Protein AF-A0A9X2YE47-F1 (afdb_monomer)

Solvent-accessible surface area (backbone atoms only — not comparable to full-atom values): 6581 Å² total; per-residue (Å²): 106,75,76,82,52,47,51,74,49,75,48,78,78,51,83,7,26,20,39,35,38,37,34,60,92,68,66,92,48,90,96,52,90,71,52,33,51,58,57,52,59,74,52,57,79,54,55,68,70,66,20,59,66,67,62,70,93,81,49,87,82,76,83,88,74,87,86,86,81,67,88,46,85,55,84,47,75,52,40,32,37,50,30,42,42,49,73,49,96,85,72,53,68,47,72,48,60,54,43,24,42,95,90,40,79,53

Secondary structure (DSSP, 8-state):
-GGGGEEEEEEEEETTEEEEEEEE-S-SSTTS---HHHHHHTTGGGHHHHT--S-TTT-----S------SS---SS-EEEEEEEEE-TTS-EEEEEEEEETTEE-

InterPro domains:
  IPR029069 HotDog domain superfamily [SSF54637] (16-104)
  IPR042171 Acyl-CoA thioesterase, double hotdog domain [G3DSA:2.40.160.210] (3-106)
  IPR049450 Acyl-CoA thioesterase-like, C-terminal domain [PF20789] (13-104)

Radius of gyration: 14.16 Å; Cα contacts (8 Å, |Δi|>4): 171; chains: 1; bounding box: 42×27×36 Å

Mean predicted aligned error: 3.02 Å

Foldseek 3Di:
DVVVQKDKDKDAPDQQWIKIKIAGPDDPDPPDDDDQQRRQVVCPLCQCVRRHNDDCVVDDDHDPDDDDDAPDRGPHDIKMWGWGKDADPVRDIDIDTFIDDPVGGD

Organism: NCBI:txid190147

Sequence (106 aa):
GFIASAEVRRVEHGLGRATAWVRTDIGLVAGEAVSPAAATIGLLDIANGLAVRADPAKVVFPNIDLTAHLFAEPRGGWVGFDTTVSFGPGGLGLTESVIHDETGPI

Nearest PDB structures (foldseek):
  4da5-assembly1_A  TM=5.302E-01  e=2.874E+00  Homo sapiens
  1sh8-assembly1_B  TM=5.552E-01  e=9.350E+00  Pseudomonas aeruginosa

Structure (mmCIF, N/CA/C/O backbone):
data_AF-A0A9X2YE47-F1
#
_entry.id   AF-A0A9X2YE47-F1
#
loop_
_atom_site.group_PDB
_atom_site.id
_atom_site.type_symbol
_atom_site.label_atom_id
_atom_site.label_alt_id
_atom_site.label_comp_id
_atom_site.label_asym_id
_atom_site.label_entity_id
_atom_site.label_seq_id
_atom_site.pdbx_PDB_ins_code
_atom_site.Cartn_x
_atom_site.Cartn_y
_atom_site.Cartn_z
_atom_site.occupancy
_atom_site.B_iso_or_equiv
_atom_site.auth_seq_id
_atom_site.auth_comp_id
_atom_site.auth_asym_id
_atom_site.auth_atom_id
_atom_site.pdbx_PDB_model_num
ATOM 1 N N . GLY A 1 1 ? -15.569 -5.360 -8.004 1.00 79.06 1 GLY A N 1
ATOM 2 C CA . GLY A 1 1 ? -14.315 -5.996 -7.547 1.00 79.06 1 GLY A CA 1
ATOM 3 C C . GLY A 1 1 ? -13.502 -4.982 -6.770 1.00 79.06 1 GLY A C 1
ATOM 4 O O . GLY A 1 1 ? -13.766 -3.801 -6.941 1.00 79.06 1 GLY A O 1
ATOM 5 N N . PHE A 1 2 ? -12.547 -5.423 -5.950 1.00 83.81 2 PHE A N 1
ATOM 6 C CA . PHE A 1 2 ? -11.840 -4.587 -4.963 1.00 83.81 2 PHE A CA 1
ATOM 7 C C . PHE A 1 2 ? -11.316 -3.239 -5.502 1.00 83.81 2 PHE A C 1
ATOM 9 O O . PHE A 1 2 ? -11.648 -2.188 -4.961 1.00 83.81 2 PHE A O 1
ATOM 16 N N . ILE A 1 3 ? -10.592 -3.235 -6.626 1.00 84.94 3 ILE A N 1
ATOM 17 C CA . ILE A 1 3 ? -10.050 -1.992 -7.211 1.00 84.94 3 ILE A CA 1
ATOM 18 C C . ILE A 1 3 ? -11.155 -1.017 -7.638 1.00 84.94 3 ILE A C 1
ATOM 20 O O . ILE A 1 3 ? -11.030 0.185 -7.447 1.00 84.94 3 ILE A O 1
ATOM 24 N N . ALA A 1 4 ? -12.270 -1.527 -8.167 1.00 88.19 4 ALA A N 1
ATOM 25 C CA . ALA A 1 4 ? -13.392 -0.692 -8.595 1.00 88.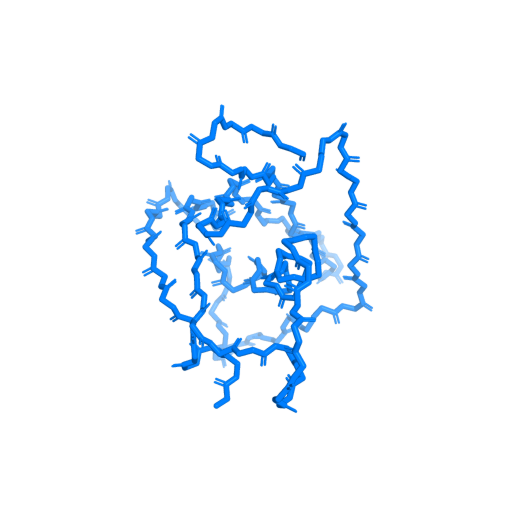19 4 ALA A CA 1
ATOM 26 C C . ALA A 1 4 ? -14.175 -0.078 -7.418 1.00 88.19 4 ALA A C 1
ATOM 28 O O . ALA A 1 4 ? -14.954 0.844 -7.634 1.00 88.19 4 ALA A O 1
ATOM 29 N N . SER A 1 5 ? -14.001 -0.597 -6.197 1.00 89.50 5 SER A N 1
ATOM 30 C CA . SER A 1 5 ? -14.609 -0.042 -4.979 1.00 89.50 5 SER A CA 1
ATOM 31 C C . SER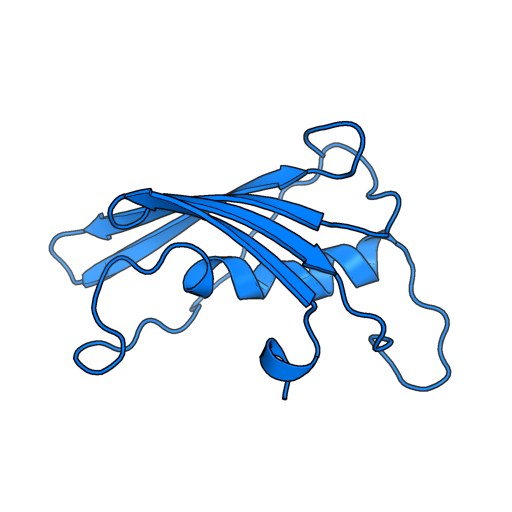 A 1 5 ? -13.729 0.980 -4.256 1.00 89.50 5 SER A C 1
ATOM 33 O O . SER A 1 5 ? -14.185 1.563 -3.273 1.00 89.50 5 SER A O 1
ATOM 35 N N . ALA A 1 6 ? -12.487 1.189 -4.698 1.00 94.56 6 ALA A N 1
ATOM 36 C CA . ALA A 1 6 ? -11.561 2.126 -4.075 1.00 94.56 6 ALA A CA 1
ATOM 37 C C . ALA A 1 6 ? -11.568 3.483 -4.800 1.00 94.56 6 ALA A C 1
ATOM 39 O O . ALA A 1 6 ? -11.399 3.553 -6.017 1.00 94.56 6 ALA A O 1
ATOM 40 N N . GLU A 1 7 ? -11.711 4.573 -4.047 1.00 96.88 7 GLU A N 1
ATOM 41 C CA . GLU A 1 7 ? -11.343 5.915 -4.496 1.00 96.88 7 GLU A CA 1
ATOM 42 C C . GLU A 1 7 ? -9.830 6.071 -4.300 1.00 96.88 7 GLU A C 1
ATOM 44 O O . GLU A 1 7 ? -9.325 5.889 -3.192 1.00 96.88 7 GLU A O 1
ATOM 49 N N . VAL A 1 8 ? -9.101 6.395 -5.372 1.00 97.25 8 VAL A N 1
ATOM 50 C CA . VAL A 1 8 ? -7.636 6.521 -5.348 1.00 97.25 8 VAL A CA 1
ATOM 51 C C . VAL A 1 8 ? -7.223 7.891 -5.866 1.00 97.25 8 VAL A C 1
ATOM 53 O O . VAL A 1 8 ? -7.566 8.279 -6.983 1.00 97.25 8 VAL A O 1
ATOM 56 N N . ARG A 1 9 ? -6.428 8.611 -5.074 1.00 97.38 9 ARG A N 1
ATOM 57 C CA . ARG A 1 9 ? -5.756 9.855 -5.470 1.00 97.38 9 ARG A CA 1
ATOM 58 C C . ARG A 1 9 ? -4.260 9.611 -5.466 1.00 97.38 9 ARG A C 1
ATOM 60 O O . ARG A 1 9 ? -3.689 9.401 -4.403 1.00 97.38 9 ARG A O 1
ATOM 67 N N . ARG A 1 10 ? -3.629 9.614 -6.638 1.00 97.31 10 ARG A N 1
ATOM 68 C CA . ARG A 1 10 ? -2.243 9.160 -6.808 1.00 97.31 10 ARG A CA 1
ATOM 69 C C . ARG A 1 10 ? -1.370 10.209 -7.483 1.00 97.31 10 ARG A C 1
ATOM 71 O O . ARG A 1 10 ? -1.787 10.822 -8.461 1.00 97.31 10 ARG A O 1
ATOM 78 N N . VAL A 1 11 ? -0.138 10.329 -6.999 1.00 98.12 11 VAL A N 1
ATOM 79 C CA . VAL A 1 11 ? 0.964 11.048 -7.644 1.00 98.12 11 VAL A CA 1
ATOM 80 C C . VAL A 1 11 ? 2.077 10.047 -7.937 1.00 98.12 11 VAL A C 1
ATOM 82 O O . VAL A 1 11 ? 2.544 9.349 -7.039 1.00 98.12 11 VAL A O 1
ATOM 85 N N . GLU A 1 12 ? 2.484 9.961 -9.200 1.00 96.38 12 GLU A N 1
ATOM 86 C CA . GLU A 1 12 ? 3.608 9.129 -9.631 1.00 96.38 12 GLU A CA 1
ATOM 87 C C . GLU A 1 12 ? 4.897 9.955 -9.600 1.00 96.38 12 GLU A C 1
ATOM 89 O O . GLU A 1 12 ? 4.942 11.057 -10.145 1.00 96.38 12 GLU A O 1
ATOM 94 N N . HIS A 1 13 ? 5.939 9.420 -8.963 1.00 96.69 13 HIS A N 1
ATOM 95 C CA . HIS A 1 13 ? 7.248 10.078 -8.846 1.00 96.69 13 HIS A CA 1
ATOM 96 C C . HIS A 1 13 ? 8.303 9.447 -9.763 1.00 96.69 13 HIS A C 1
ATOM 98 O O . HIS A 1 13 ? 9.396 9.985 -9.922 1.00 96.69 13 HIS A O 1
ATOM 104 N N . GLY A 1 14 ? 7.987 8.295 -10.358 1.00 93.38 14 GLY A N 1
ATOM 105 C CA . GLY A 1 14 ? 8.839 7.558 -11.282 1.00 93.38 14 GLY A CA 1
ATOM 106 C C . GLY A 1 14 ? 8.537 6.060 -11.265 1.00 93.38 14 GLY A C 1
ATOM 107 O O . GLY A 1 14 ? 7.653 5.589 -10.549 1.00 93.38 14 GLY A O 1
ATOM 108 N N . LEU A 1 15 ? 9.309 5.292 -12.037 1.00 92.50 15 LEU A N 1
ATOM 109 C CA . LEU A 1 15 ? 9.154 3.838 -12.120 1.00 92.50 15 LEU A CA 1
ATOM 110 C C . LEU A 1 15 ? 9.314 3.183 -10.744 1.00 92.50 15 LEU A C 1
ATOM 112 O O . LEU A 1 15 ? 10.398 3.197 -10.159 1.00 92.50 15 LEU A O 1
ATOM 116 N N . GLY A 1 16 ? 8.238 2.568 -10.254 1.00 95.25 16 GLY A N 1
ATOM 117 C CA . GLY A 1 16 ? 8.231 1.941 -8.938 1.00 95.25 16 GLY A CA 1
ATOM 118 C C . GLY A 1 16 ? 8.216 2.924 -7.764 1.00 95.25 16 GLY A C 1
ATOM 119 O O . GLY A 1 16 ? 8.586 2.515 -6.672 1.00 95.25 16 GLY A O 1
ATOM 120 N N . ARG A 1 17 ? 7.823 4.194 -7.947 1.00 97.62 17 ARG A N 1
ATOM 121 C CA . ARG A 1 17 ? 7.651 5.153 -6.843 1.00 97.62 17 ARG A CA 1
ATOM 122 C C . ARG A 1 17 ? 6.375 5.972 -7.014 1.00 97.62 17 ARG A C 1
ATOM 124 O O . ARG A 1 17 ? 6.210 6.680 -8.008 1.00 97.62 17 ARG A O 1
ATOM 131 N N . ALA A 1 18 ? 5.501 5.937 -6.015 1.00 98.25 18 ALA A N 1
ATOM 132 C CA . ALA A 1 18 ? 4.282 6.738 -6.001 1.00 98.25 18 ALA A CA 1
ATOM 133 C C . ALA A 1 18 ? 3.857 7.079 -4.571 1.00 98.25 18 ALA A C 1
ATOM 135 O O . ALA A 1 18 ? 4.171 6.353 -3.632 1.00 98.25 18 ALA A O 1
ATOM 136 N N . THR A 1 19 ? 3.094 8.159 -4.434 1.00 98.50 19 THR A N 1
ATOM 137 C CA . THR A 1 19 ? 2.307 8.430 -3.229 1.00 98.50 19 THR A CA 1
ATOM 138 C C . THR A 1 19 ? 0.832 8.343 -3.591 1.00 98.50 19 THR A C 1
ATOM 140 O O . THR A 1 19 ? 0.425 8.854 -4.639 1.00 98.50 19 THR A O 1
ATOM 143 N N . ALA A 1 20 ? 0.015 7.719 -2.750 1.00 98.38 20 ALA A N 1
ATOM 144 C CA . ALA A 1 20 ? -1.423 7.665 -2.965 1.00 98.38 20 ALA A CA 1
ATOM 145 C C . ALA A 1 20 ? -2.213 7.827 -1.671 1.00 98.38 20 ALA A C 1
ATOM 147 O O . ALA A 1 20 ? -1.758 7.447 -0.602 1.00 98.38 20 ALA A O 1
ATOM 148 N N . TRP A 1 21 ? -3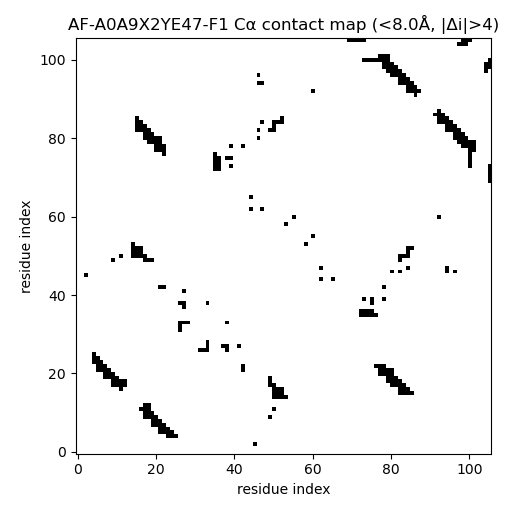.426 8.345 -1.801 1.00 98.38 21 TRP A N 1
ATOM 149 C CA . TRP A 1 21 ? -4.461 8.274 -0.784 1.00 98.38 21 TRP A CA 1
ATOM 150 C C . TRP A 1 21 ? -5.582 7.385 -1.302 1.00 98.38 21 TRP A C 1
ATOM 152 O O . TRP A 1 21 ? -6.020 7.547 -2.445 1.00 98.38 21 TRP A O 1
ATOM 162 N N . VAL A 1 22 ? -6.026 6.449 -0.469 1.00 98.19 22 VAL A N 1
ATOM 163 C CA . VAL A 1 22 ? -7.047 5.457 -0.806 1.00 98.19 22 VAL A CA 1
ATOM 164 C C . VAL A 1 22 ? -8.159 5.480 0.237 1.00 98.19 22 VAL A C 1
ATOM 166 O O . VAL A 1 22 ? -7.889 5.539 1.436 1.00 98.19 22 VAL A O 1
ATOM 169 N N . ARG A 1 23 ? -9.411 5.407 -0.214 1.00 96.25 23 ARG A N 1
ATOM 170 C CA . ARG A 1 23 ? -10.583 5.164 0.637 1.00 96.25 23 ARG A CA 1
ATOM 171 C C . ARG A 1 23 ? -11.542 4.214 -0.069 1.00 96.25 23 ARG A C 1
ATOM 173 O O . ARG A 1 23 ? -11.572 4.152 -1.294 1.00 96.25 23 ARG A O 1
ATOM 180 N N . THR A 1 24 ? -12.363 3.502 0.690 1.00 94.44 24 THR A N 1
ATOM 181 C CA . THR A 1 24 ? -13.562 2.845 0.169 1.00 94.44 24 THR A CA 1
ATOM 182 C C . THR A 1 24 ? -14.747 3.134 1.081 1.00 94.44 24 THR A C 1
ATOM 184 O O . THR A 1 24 ? -14.590 3.199 2.298 1.00 94.44 24 THR A O 1
ATOM 187 N N . ASP A 1 25 ? -15.925 3.299 0.484 1.00 90.19 25 ASP A N 1
ATOM 188 C CA . ASP A 1 25 ? -17.189 3.435 1.217 1.00 90.19 25 ASP A CA 1
ATOM 189 C C . ASP A 1 25 ? -17.916 2.074 1.332 1.00 90.19 25 ASP A C 1
ATOM 191 O O . ASP A 1 25 ? -19.048 1.991 1.808 1.00 90.19 25 ASP A O 1
ATOM 195 N N . ILE A 1 26 ? -17.272 0.985 0.886 1.00 90.75 26 ILE A N 1
ATOM 196 C CA . ILE A 1 26 ? -17.781 -0.383 1.002 1.00 90.75 26 ILE A CA 1
ATOM 197 C C . ILE A 1 26 ? -17.313 -0.989 2.328 1.00 90.75 26 ILE A C 1
ATOM 199 O O . ILE A 1 26 ? -16.117 -1.072 2.598 1.00 90.75 26 ILE A O 1
ATOM 203 N N . GLY A 1 27 ? -18.261 -1.443 3.149 1.00 89.56 27 GLY A N 1
ATOM 204 C CA . GLY A 1 27 ? -17.955 -2.147 4.395 1.00 89.56 27 GLY A CA 1
ATOM 205 C C . GLY A 1 27 ? -17.267 -3.496 4.153 1.00 89.56 27 GLY A C 1
ATOM 206 O O . GLY A 1 27 ? -17.565 -4.186 3.179 1.00 89.56 27 GLY A O 1
ATOM 207 N N . LEU A 1 28 ? -16.372 -3.881 5.067 1.00 91.12 28 LEU A N 1
ATOM 208 C CA . LEU A 1 28 ? -15.626 -5.146 5.020 1.00 91.12 28 LEU A CA 1
ATOM 209 C C . LEU A 1 28 ? -16.550 -6.374 5.083 1.00 91.12 28 LEU A C 1
ATOM 211 O O . LEU A 1 28 ? -16.360 -7.329 4.334 1.00 91.12 28 LEU A O 1
ATOM 215 N N . VAL A 1 29 ? -17.562 -6.331 5.956 1.00 92.62 29 VAL A N 1
ATOM 216 C CA . VAL A 1 29 ? -18.613 -7.350 6.078 1.00 92.62 29 VAL A CA 1
ATOM 217 C C . VAL A 1 29 ? -19.971 -6.658 6.000 1.00 92.62 29 VAL A C 1
ATOM 219 O O . VAL A 1 29 ? -20.201 -5.624 6.630 1.00 92.62 29 VAL A O 1
ATOM 222 N N . ALA A 1 30 ? -20.877 -7.197 5.184 1.00 91.94 30 ALA A N 1
ATOM 223 C CA . ALA A 1 30 ? -22.173 -6.579 4.930 1.00 91.94 30 ALA A CA 1
ATOM 224 C C . ALA A 1 30 ? -23.032 -6.526 6.204 1.00 91.94 30 ALA A C 1
ATOM 226 O O . ALA A 1 30 ? -23.328 -7.555 6.804 1.00 91.94 30 ALA A O 1
ATOM 227 N N . GLY A 1 31 ? -23.471 -5.321 6.577 1.00 92.81 31 GLY A N 1
ATOM 228 C CA . GLY A 1 31 ? -24.322 -5.103 7.751 1.00 92.81 31 GLY A CA 1
ATOM 229 C C . GLY A 1 31 ? -23.582 -5.089 9.091 1.00 92.81 31 GLY A C 1
ATOM 230 O O . GLY A 1 31 ? -24.232 -4.919 10.120 1.00 92.81 31 GLY A O 1
ATOM 231 N N . GLU A 1 32 ? -22.254 -5.219 9.097 1.00 95.81 32 GLU A N 1
ATOM 232 C CA . GLU A 1 32 ? -21.450 -5.163 10.317 1.00 95.81 32 GLU A CA 1
ATOM 233 C C . GLU A 1 32 ? -20.701 -3.835 10.440 1.00 95.81 32 GLU A C 1
ATOM 235 O O . GLU A 1 32 ? -20.227 -3.257 9.459 1.00 95.81 32 GLU A O 1
ATOM 240 N N . ALA A 1 33 ? -20.580 -3.348 11.676 1.00 92.50 33 ALA A N 1
ATOM 241 C CA . ALA A 1 33 ? -19.711 -2.222 11.975 1.00 92.50 33 ALA A CA 1
ATOM 242 C C . ALA A 1 33 ? -18.247 -2.667 11.855 1.00 92.50 33 ALA A C 1
ATOM 244 O O . ALA A 1 33 ? -17.840 -3.660 12.454 1.00 92.50 33 ALA A O 1
ATOM 245 N N . VAL A 1 34 ? -17.452 -1.912 11.102 1.00 93.38 34 VAL A N 1
ATOM 246 C CA . VAL A 1 34 ? -16.031 -2.199 10.879 1.00 93.38 34 VAL A CA 1
ATOM 247 C C . VAL A 1 34 ? -15.205 -1.220 11.699 1.00 93.38 34 VAL A C 1
ATOM 249 O O . VAL A 1 34 ? -15.444 -0.013 11.649 1.00 93.38 34 VAL A O 1
ATOM 252 N N . SER A 1 35 ? -14.236 -1.725 12.464 1.00 94.81 35 SER A N 1
ATOM 253 C CA . SER A 1 35 ? -13.320 -0.852 13.196 1.00 94.81 35 SER A CA 1
ATOM 254 C C . SER A 1 35 ? -12.427 -0.069 12.224 1.00 94.81 35 SER A C 1
ATOM 256 O O . SER A 1 35 ? -12.096 -0.582 11.149 1.00 94.81 35 SER A O 1
ATOM 258 N N . PRO A 1 36 ? -11.972 1.140 12.593 1.00 94.56 36 PRO A N 1
ATOM 259 C CA . PRO A 1 36 ? -11.000 1.889 11.801 1.00 94.56 36 PRO A CA 1
ATOM 260 C C . PRO A 1 36 ? -9.768 1.060 11.413 1.00 94.56 36 PRO A C 1
ATOM 262 O O . PRO A 1 36 ? -9.377 1.047 10.249 1.00 94.56 36 PRO A O 1
ATOM 265 N N . ALA A 1 37 ? -9.227 0.283 12.356 1.00 94.94 37 ALA A N 1
ATOM 266 C CA . ALA A 1 37 ? -8.102 -0.610 12.109 1.00 94.94 37 ALA A CA 1
ATOM 267 C C . ALA A 1 37 ? -8.404 -1.666 11.032 1.00 94.94 37 ALA A C 1
ATOM 269 O O . ALA A 1 37 ? -7.616 -1.837 10.104 1.00 94.94 37 ALA A O 1
ATOM 270 N N . ALA A 1 38 ? -9.553 -2.347 11.109 1.00 95.12 38 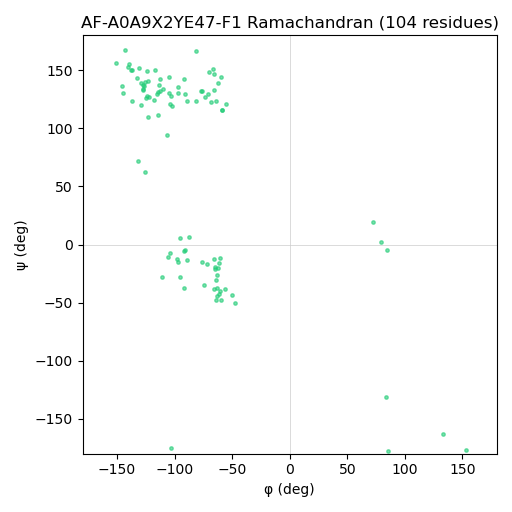ALA A N 1
ATOM 271 C CA . ALA A 1 38 ? -9.934 -3.356 10.122 1.00 95.12 38 ALA A CA 1
ATOM 272 C C . ALA A 1 38 ? -10.181 -2.741 8.733 1.00 95.12 38 ALA A C 1
ATOM 274 O O . ALA A 1 38 ? -9.776 -3.323 7.727 1.00 95.12 38 ALA A O 1
ATOM 275 N N . ALA A 1 39 ? -10.791 -1.552 8.675 1.00 94.38 39 ALA A N 1
ATOM 276 C CA . ALA A 1 39 ? -10.997 -0.820 7.428 1.00 94.38 39 ALA A CA 1
ATOM 277 C C . ALA A 1 39 ? -9.664 -0.421 6.772 1.00 94.38 39 ALA A C 1
ATOM 279 O O . ALA A 1 39 ? -9.487 -0.616 5.571 1.00 94.38 39 ALA A O 1
ATOM 280 N N . THR A 1 40 ? -8.704 0.076 7.558 1.00 95.62 40 THR A N 1
ATOM 281 C CA . THR A 1 40 ? -7.356 0.402 7.074 1.00 95.62 40 THR A CA 1
ATOM 282 C C . THR A 1 40 ? -6.608 -0.842 6.600 1.00 95.62 40 THR A C 1
ATOM 284 O O . THR A 1 40 ? -6.071 -0.838 5.494 1.00 95.62 40 THR A O 1
ATOM 287 N N . ILE A 1 41 ? -6.611 -1.925 7.386 1.00 94.94 41 ILE A N 1
ATOM 288 C CA . ILE A 1 41 ? -5.928 -3.181 7.033 1.00 94.94 41 ILE A CA 1
ATOM 289 C C . ILE A 1 41 ? -6.488 -3.767 5.731 1.00 94.94 41 ILE A C 1
ATOM 291 O O . ILE A 1 41 ? -5.717 -4.210 4.881 1.00 94.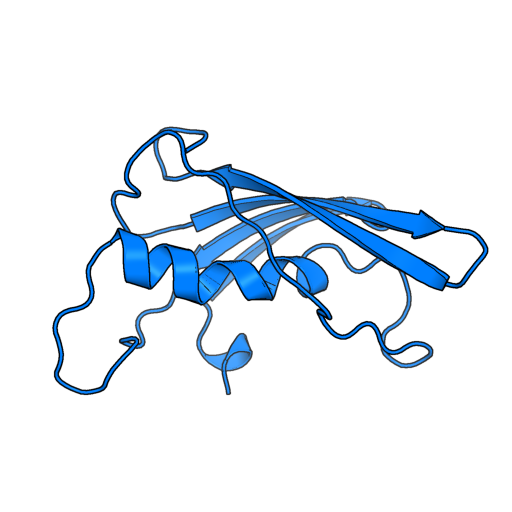94 41 ILE A O 1
ATOM 295 N N . GLY A 1 42 ? -7.809 -3.706 5.531 1.00 93.94 42 GLY A N 1
ATOM 296 C CA . GLY A 1 42 ? -8.464 -4.183 4.310 1.00 93.94 42 GLY A CA 1
ATOM 297 C C . GLY A 1 42 ? -8.034 -3.460 3.027 1.00 93.94 42 GLY A C 1
ATOM 298 O O . GLY A 1 42 ? -8.271 -3.975 1.937 1.00 93.94 42 GLY A O 1
ATOM 299 N N . LEU A 1 43 ? -7.388 -2.294 3.135 1.00 96.06 43 LEU A N 1
ATOM 300 C CA . LEU A 1 43 ? -6.886 -1.529 1.994 1.00 96.06 43 LEU A CA 1
ATOM 301 C C . LEU A 1 43 ? -5.402 -1.769 1.692 1.00 96.06 43 LEU A C 1
ATOM 303 O O . LEU A 1 43 ? -4.965 -1.411 0.603 1.00 96.06 43 LEU A O 1
ATOM 307 N N . LEU A 1 44 ? -4.620 -2.364 2.601 1.00 95.62 44 LEU A N 1
ATOM 308 C CA . LEU A 1 44 ? -3.154 -2.420 2.466 1.00 95.62 44 LEU A CA 1
ATOM 309 C C . LEU A 1 44 ? -2.676 -3.217 1.247 1.00 95.62 44 LEU A C 1
ATOM 311 O O . LEU A 1 44 ? -1.653 -2.878 0.653 1.00 95.62 44 LEU A O 1
ATOM 315 N N . ASP A 1 45 ? -3.439 -4.231 0.839 1.00 92.94 45 ASP A N 1
ATOM 316 C CA . ASP A 1 45 ? -3.105 -5.103 -0.292 1.00 92.94 45 ASP A CA 1
ATOM 317 C C . ASP A 1 45 ? -3.025 -4.350 -1.635 1.00 92.94 45 ASP A C 1
ATOM 319 O O . ASP A 1 45 ? -2.342 -4.784 -2.560 1.00 92.94 45 ASP A O 1
ATOM 323 N N . ILE A 1 46 ? -3.645 -3.165 -1.733 1.00 94.75 46 ILE A N 1
ATOM 324 C CA . ILE A 1 46 ? -3.624 -2.337 -2.948 1.00 94.75 46 ILE A CA 1
ATOM 325 C C . ILE A 1 46 ? -2.221 -1.814 -3.301 1.00 94.75 46 ILE A C 1
ATOM 327 O O . ILE A 1 46 ? -1.987 -1.417 -4.446 1.00 94.75 46 ILE A O 1
ATOM 331 N N . ALA A 1 47 ? -1.288 -1.797 -2.339 1.00 93.56 47 ALA A N 1
ATOM 332 C CA . ALA A 1 47 ? -0.001 -1.119 -2.459 1.00 93.56 47 ALA A CA 1
ATOM 333 C C . ALA A 1 47 ? 0.830 -1.579 -3.667 1.00 93.56 47 ALA A C 1
ATOM 335 O O . ALA A 1 47 ? 1.433 -0.743 -4.346 1.00 93.56 47 ALA A O 1
ATOM 336 N N . ASN A 1 48 ? 0.821 -2.876 -3.999 1.00 88.94 48 ASN A N 1
ATOM 337 C CA . ASN A 1 48 ? 1.597 -3.405 -5.129 1.00 88.94 48 ASN A CA 1
ATOM 338 C C . ASN A 1 48 ? 1.155 -2.821 -6.486 1.00 88.94 48 ASN A C 1
ATOM 340 O O . ASN A 1 48 ? 1.952 -2.731 -7.420 1.00 88.94 48 ASN A O 1
ATOM 344 N N . GLY A 1 49 ? -0.105 -2.387 -6.589 1.00 90.88 49 GLY A N 1
ATOM 345 C CA . GLY A 1 49 ? -0.680 -1.742 -7.766 1.00 90.88 49 GLY A CA 1
ATOM 346 C C . GLY A 1 49 ? -0.512 -0.222 -7.789 1.00 90.88 49 GLY A C 1
ATOM 347 O O . GLY A 1 49 ? -0.720 0.396 -8.835 1.00 90.88 49 GLY A O 1
ATOM 348 N N . LEU A 1 50 ? -0.123 0.406 -6.673 1.00 94.06 50 LEU A N 1
ATOM 349 C CA . LEU A 1 50 ? 0.013 1.863 -6.592 1.00 94.06 50 LEU A CA 1
ATOM 350 C C . LEU A 1 50 ? 1.261 2.372 -7.319 1.00 94.06 50 LEU A C 1
ATOM 352 O O . LEU A 1 50 ? 1.207 3.430 -7.943 1.00 94.06 50 LEU A O 1
A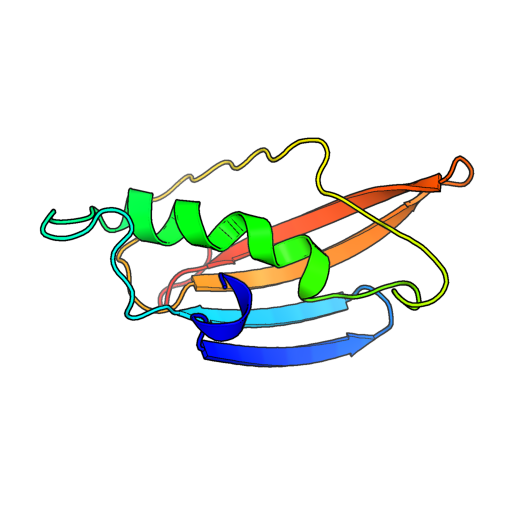TOM 356 N N . ALA A 1 51 ? 2.357 1.616 -7.299 1.00 92.69 51 ALA A N 1
ATOM 357 C CA . ALA A 1 51 ? 3.646 2.013 -7.865 1.00 92.69 51 ALA A CA 1
ATOM 358 C C . ALA A 1 51 ? 4.165 0.967 -8.867 1.00 92.69 51 ALA A C 1
ATOM 360 O O . ALA A 1 51 ? 5.209 0.348 -8.673 1.00 92.69 51 ALA A O 1
ATOM 361 N N . VAL A 1 52 ? 3.421 0.756 -9.956 1.00 90.19 52 VAL A N 1
ATOM 362 C CA . VAL A 1 52 ? 3.763 -0.235 -10.990 1.00 90.19 52 VAL A CA 1
ATOM 363 C C . VAL A 1 52 ? 5.173 0.010 -11.546 1.00 90.19 52 VAL A C 1
ATOM 365 O O . VAL A 1 52 ? 5.477 1.074 -12.084 1.00 90.19 52 VAL A O 1
ATOM 368 N N . ARG A 1 53 ? 6.045 -0.999 -11.424 1.00 90.81 53 ARG A N 1
ATOM 369 C CA . ARG A 1 53 ? 7.438 -0.957 -11.909 1.00 90.81 53 ARG A CA 1
ATOM 370 C C . ARG A 1 53 ? 7.616 -1.570 -13.300 1.00 90.81 53 ARG A C 1
ATOM 372 O O . ARG A 1 53 ? 8.535 -1.195 -14.024 1.00 90.81 53 ARG A O 1
ATOM 379 N N . ALA A 1 54 ? 6.765 -2.524 -13.663 1.00 9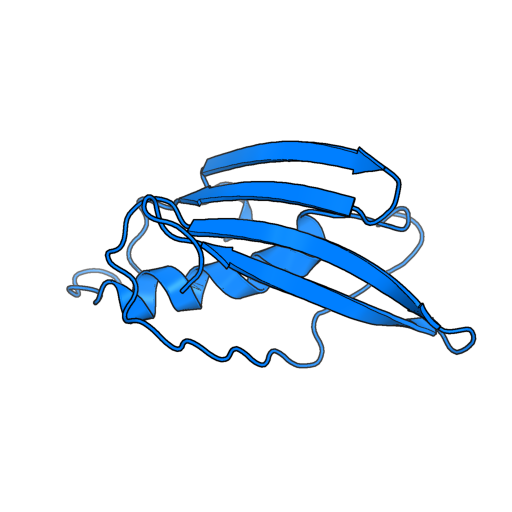0.50 54 ALA A N 1
ATOM 380 C CA . ALA A 1 54 ? 6.813 -3.230 -14.935 1.00 90.50 54 ALA A CA 1
ATOM 381 C C . ALA A 1 54 ? 5.404 -3.390 -15.504 1.00 90.50 54 ALA A C 1
ATOM 383 O O . ALA A 1 54 ? 4.435 -3.482 -14.758 1.00 90.50 54 ALA A O 1
ATOM 384 N N . ASP A 1 55 ? 5.315 -3.424 -16.831 1.00 89.69 55 ASP A N 1
ATOM 385 C CA . ASP A 1 55 ? 4.051 -3.518 -17.555 1.00 89.69 55 ASP A CA 1
ATOM 386 C C . ASP A 1 55 ? 3.274 -4.793 -17.155 1.00 89.69 55 ASP A C 1
ATOM 388 O O . ASP A 1 55 ? 3.752 -5.901 -17.433 1.00 89.69 55 ASP A O 1
ATOM 392 N N . PRO A 1 56 ? 2.083 -4.669 -16.534 1.00 87.75 56 PRO A N 1
ATOM 393 C CA . PRO A 1 56 ? 1.282 -5.815 -16.108 1.00 87.75 56 PRO A CA 1
ATOM 394 C C . PRO A 1 56 ? 0.759 -6.661 -17.279 1.00 87.75 56 PRO A C 1
ATOM 396 O O . PRO A 1 56 ? 0.302 -7.779 -17.063 1.00 87.75 56 PRO A O 1
ATOM 399 N N . ALA A 1 57 ? 0.846 -6.180 -18.527 1.00 92.19 57 ALA A N 1
ATOM 400 C CA . ALA A 1 57 ? 0.570 -6.996 -19.710 1.00 92.19 57 ALA A CA 1
ATOM 401 C C . ALA A 1 57 ? 1.716 -7.967 -20.057 1.00 92.19 57 ALA A C 1
ATOM 403 O O . ALA A 1 57 ? 1.529 -8.882 -20.857 1.00 92.19 57 ALA A O 1
ATOM 404 N N . LYS A 1 58 ? 2.912 -7.765 -19.486 1.00 93.12 58 LYS A N 1
ATOM 405 C CA . LYS A 1 58 ? 4.121 -8.558 -19.768 1.00 93.12 58 LYS A CA 1
ATOM 406 C C . LYS A 1 58 ? 4.553 -9.428 -18.597 1.00 93.12 58 LYS A C 1
ATOM 408 O O . LYS A 1 58 ? 5.199 -10.449 -18.811 1.00 93.12 58 LYS A O 1
ATOM 413 N N . VAL A 1 59 ? 4.239 -9.010 -17.374 1.00 90.88 59 VAL A N 1
ATOM 414 C CA . VAL A 1 59 ? 4.620 -9.706 -16.143 1.00 90.88 59 VAL A CA 1
ATOM 415 C C . VAL A 1 59 ? 3.458 -9.741 -15.161 1.00 90.88 59 VAL A C 1
ATOM 417 O O . VAL A 1 59 ? 2.646 -8.823 -15.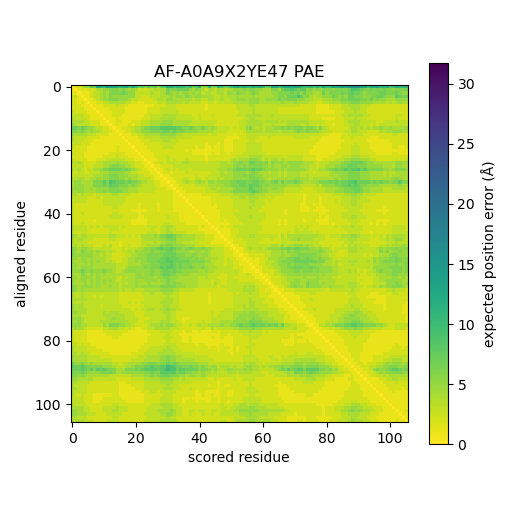116 1.00 90.88 59 VAL A O 1
ATOM 420 N N . VAL A 1 60 ? 3.410 -10.790 -14.344 1.00 90.75 60 VAL A N 1
ATOM 421 C CA . VAL A 1 60 ? 2.422 -10.945 -13.272 1.00 90.75 60 VAL A CA 1
ATOM 422 C C . VAL A 1 60 ? 3.159 -10.904 -11.938 1.00 90.75 60 VAL A C 1
ATOM 424 O O . VAL A 1 60 ? 4.166 -11.587 -11.769 1.00 90.75 60 VAL A O 1
ATOM 427 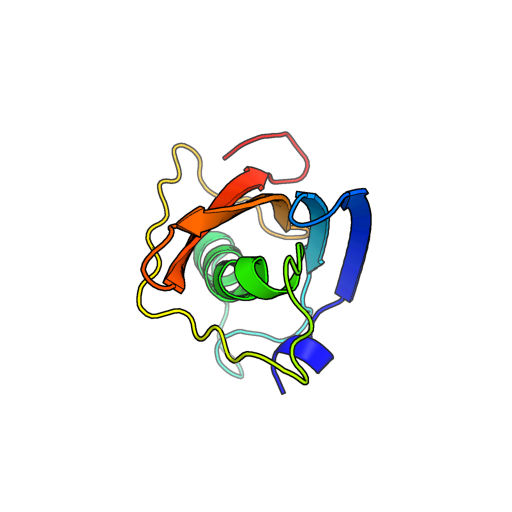N N . PHE A 1 61 ? 2.665 -10.091 -11.007 1.00 90.50 61 PHE A N 1
ATOM 428 C CA . PHE A 1 61 ? 3.274 -9.846 -9.695 1.00 90.50 61 PHE A CA 1
ATOM 429 C C . PHE A 1 61 ? 2.212 -9.966 -8.586 1.00 90.50 61 PHE A C 1
ATOM 431 O O . PHE A 1 61 ? 1.760 -8.958 -8.044 1.00 90.50 61 PHE A O 1
ATOM 438 N N . PRO A 1 62 ? 1.741 -11.188 -8.275 1.00 90.94 62 PRO A N 1
ATOM 439 C CA . PRO A 1 62 ? 0.782 -11.376 -7.194 1.00 90.94 62 PRO A CA 1
ATOM 440 C C . PRO A 1 62 ? 1.463 -11.126 -5.842 1.00 90.94 62 PRO A C 1
ATOM 442 O O . PRO A 1 62 ? 2.649 -11.424 -5.683 1.00 90.94 62 PRO A O 1
ATOM 445 N N . ASN A 1 63 ? 0.713 -10.630 -4.859 1.00 90.31 63 ASN A N 1
ATOM 446 C CA . ASN A 1 63 ? 1.197 -10.591 -3.481 1.00 90.31 63 ASN A CA 1
ATOM 447 C C . ASN A 1 63 ? 1.300 -12.034 -2.964 1.00 90.31 63 ASN A C 1
ATOM 449 O O . ASN A 1 63 ? 0.328 -12.789 -3.025 1.00 90.31 63 ASN A O 1
ATOM 453 N N . ILE A 1 64 ? 2.495 -12.436 -2.524 1.00 91.88 64 ILE A N 1
ATOM 454 C CA . ILE A 1 64 ? 2.749 -13.772 -1.954 1.00 91.88 64 ILE A CA 1
ATOM 455 C C . ILE A 1 64 ? 2.566 -13.730 -0.435 1.00 91.88 64 ILE A C 1
ATOM 457 O O . ILE A 1 64 ? 2.031 -14.666 0.157 1.00 91.88 64 ILE A O 1
ATOM 461 N N . ASP A 1 65 ? 2.976 -12.624 0.176 1.00 94.19 65 ASP A N 1
ATOM 462 C CA . ASP A 1 65 ? 2.762 -12.295 1.573 1.00 94.19 65 ASP A CA 1
ATOM 463 C C . ASP A 1 65 ? 2.500 -10.789 1.739 1.00 94.19 65 ASP A C 1
ATOM 465 O O . ASP A 1 65 ? 2.655 -9.990 0.811 1.00 94.19 65 ASP A O 1
ATOM 469 N N . LEU A 1 66 ? 2.037 -10.421 2.933 1.00 96.19 66 LEU A N 1
ATOM 470 C CA . LEU A 1 66 ? 1.895 -9.042 3.378 1.00 96.19 66 LEU A CA 1
ATOM 471 C C . LEU A 1 66 ? 2.211 -8.995 4.869 1.00 96.19 66 LEU A C 1
ATOM 473 O O . LEU A 1 66 ? 1.667 -9.773 5.652 1.00 96.19 66 LEU A O 1
ATOM 477 N N . THR A 1 67 ? 3.073 -8.061 5.264 1.00 96.94 67 THR A N 1
ATOM 478 C CA . THR A 1 67 ? 3.349 -7.757 6.671 1.00 96.94 67 THR A CA 1
ATOM 479 C C . THR A 1 67 ? 3.171 -6.264 6.896 1.00 96.94 67 THR A C 1
ATOM 481 O O . THR A 1 67 ? 3.662 -5.454 6.113 1.00 96.94 67 THR A O 1
ATOM 484 N N . ALA A 1 68 ? 2.477 -5.901 7.972 1.00 96.31 68 ALA A N 1
ATOM 485 C CA . ALA A 1 68 ? 2.281 -4.520 8.382 1.00 96.31 68 ALA A CA 1
ATOM 486 C C . ALA A 1 68 ? 2.642 -4.366 9.860 1.00 96.31 68 ALA A C 1
ATOM 488 O O . ALA A 1 68 ? 2.302 -5.214 10.687 1.00 96.31 68 ALA A O 1
ATOM 489 N N . HIS A 1 69 ? 3.312 -3.265 10.183 1.00 96.94 69 HIS A N 1
ATOM 490 C CA . HIS A 1 69 ? 3.649 -2.882 11.547 1.00 96.94 69 HIS A CA 1
ATOM 491 C C . HIS A 1 69 ? 3.074 -1.493 11.791 1.00 96.94 69 HIS A C 1
ATOM 493 O O . HIS A 1 69 ? 3.560 -0.528 11.211 1.00 96.94 69 HIS A O 1
ATOM 499 N N . LEU A 1 70 ? 2.040 -1.418 12.624 1.00 96.06 70 LEU A N 1
ATOM 500 C CA . LEU A 1 70 ? 1.417 -0.162 13.028 1.00 96.06 70 LEU A CA 1
ATOM 501 C C . LEU A 1 70 ? 1.886 0.167 14.443 1.00 96.06 70 LEU A C 1
ATOM 503 O O . LEU A 1 70 ? 1.801 -0.678 15.338 1.00 96.06 70 LEU A O 1
ATOM 507 N N . PHE A 1 71 ? 2.400 1.374 14.641 1.00 96.81 71 PHE A N 1
ATOM 508 C CA . PHE A 1 71 ? 2.767 1.889 15.959 1.00 96.81 71 PHE A CA 1
ATOM 509 C C . PHE A 1 71 ? 1.667 2.779 16.552 1.00 96.81 71 PHE A C 1
ATOM 511 O O . PHE A 1 71 ? 1.712 3.083 17.746 1.00 96.81 71 PHE A O 1
ATOM 518 N N . ALA A 1 72 ? 0.684 3.180 15.742 1.00 96.38 72 ALA A N 1
ATOM 519 C CA . ALA A 1 72 ? -0.499 3.915 16.164 1.00 96.38 72 ALA A CA 1
ATOM 520 C C . ALA A 1 72 ? -1.785 3.281 15.609 1.00 96.38 72 ALA A C 1
ATOM 522 O O . ALA A 1 72 ? -1.794 2.643 14.557 1.00 96.38 72 ALA A O 1
ATOM 523 N N . GLU A 1 73 ? -2.896 3.455 16.329 1.00 95.44 73 GLU A N 1
ATOM 524 C CA . GLU A 1 73 ? -4.195 2.971 15.863 1.00 95.44 73 GLU A CA 1
ATOM 525 C C . GLU A 1 73 ? -4.715 3.860 14.716 1.00 95.44 73 GLU A C 1
ATOM 527 O O . GLU A 1 73 ? -4.796 5.082 14.890 1.00 95.44 73 GLU A O 1
ATOM 532 N N . PRO A 1 74 ? -5.094 3.282 13.558 1.00 95.88 74 PRO A N 1
ATOM 533 C CA . PRO A 1 74 ? -5.667 4.053 12.463 1.00 95.88 74 PRO A CA 1
ATOM 534 C C . PRO A 1 74 ? -6.977 4.714 12.884 1.00 95.88 74 PRO A C 1
ATOM 536 O O . PRO A 1 74 ? -7.820 4.084 13.519 1.00 95.88 74 PRO A O 1
ATOM 539 N N . ARG A 1 75 ? -7.200 5.967 12.477 1.00 94.69 75 ARG A N 1
ATOM 540 C CA . ARG A 1 75 ? -8.437 6.702 12.816 1.00 94.69 75 ARG A CA 1
ATOM 541 C C . ARG A 1 75 ? -9.563 6.541 11.792 1.00 94.69 75 ARG A C 1
ATOM 543 O O . ARG A 1 75 ? -10.684 6.980 12.038 1.00 94.69 75 ARG A O 1
ATOM 550 N N . GLY A 1 76 ? -9.286 5.853 10.685 1.00 91.19 76 GLY A N 1
ATOM 551 C CA . GLY A 1 76 ? -10.220 5.647 9.580 1.00 91.19 76 GLY A CA 1
ATOM 552 C C . GLY A 1 76 ? -10.205 6.800 8.575 1.00 91.19 76 GLY A C 1
ATOM 553 O O . GLY A 1 76 ? -9.429 7.745 8.699 1.00 91.19 76 GLY A O 1
ATOM 554 N N . GLY A 1 77 ? -11.060 6.708 7.555 1.00 94.31 77 GLY A N 1
ATOM 555 C CA . GLY A 1 77 ? -11.081 7.670 6.453 1.00 94.31 77 GLY A CA 1
ATOM 556 C C . GLY A 1 77 ? -10.042 7.338 5.383 1.00 94.31 77 GLY A C 1
ATOM 557 O O . GLY A 1 77 ? -9.999 6.212 4.890 1.00 94.31 77 GLY A O 1
ATOM 558 N N . TRP A 1 78 ? -9.254 8.332 4.979 1.00 97.69 78 TRP A N 1
ATOM 559 C CA . TRP A 1 78 ? -8.228 8.166 3.955 1.00 97.69 78 TRP A CA 1
ATOM 560 C C . TRP A 1 78 ? -6.984 7.461 4.504 1.00 97.69 78 TRP A C 1
ATOM 562 O O . TRP A 1 78 ? -6.435 7.857 5.529 1.00 97.69 78 TRP A O 1
ATOM 572 N N . VAL A 1 79 ? -6.507 6.451 3.774 1.00 98.31 79 VAL A N 1
ATOM 573 C CA . VAL A 1 79 ? -5.246 5.753 4.049 1.00 98.31 79 VAL A CA 1
ATOM 574 C C . VAL A 1 79 ? -4.203 6.218 3.043 1.00 98.31 79 VAL A C 1
ATOM 576 O O . VAL A 1 79 ? -4.401 6.097 1.832 1.00 98.31 79 VAL A O 1
ATOM 579 N N . GLY A 1 80 ? -3.112 6.786 3.542 1.00 98.44 80 GLY A N 1
ATOM 580 C CA . GLY A 1 80 ? -1.995 7.261 2.740 1.00 98.44 80 GLY A CA 1
ATOM 581 C C . GLY A 1 80 ? -0.923 6.187 2.568 1.00 98.44 80 GLY A C 1
ATOM 582 O O . GLY A 1 80 ? -0.622 5.437 3.493 1.00 98.44 80 GLY A O 1
ATOM 583 N N . PHE A 1 81 ? -0.334 6.145 1.381 1.00 98.69 81 PHE A N 1
ATOM 584 C CA . PHE A 1 81 ? 0.711 5.218 0.973 1.00 98.69 81 PHE A CA 1
ATOM 585 C C . PHE A 1 81 ? 1.866 6.019 0.381 1.00 98.69 81 PHE A C 1
ATOM 587 O O . PHE A 1 81 ? 1.669 6.714 -0.616 1.00 98.69 81 PHE A O 1
ATOM 594 N N . ASP A 1 82 ? 3.059 5.917 0.960 1.00 98.44 82 ASP A N 1
ATOM 595 C CA . ASP A 1 82 ? 4.303 6.361 0.328 1.00 98.44 82 ASP A CA 1
ATOM 596 C C . ASP A 1 82 ? 5.119 5.142 -0.111 1.00 98.44 82 ASP A C 1
ATOM 598 O O . ASP A 1 82 ? 5.824 4.533 0.693 1.00 98.44 82 ASP A O 1
ATOM 602 N N . THR A 1 83 ? 4.957 4.748 -1.375 1.00 98.38 83 THR A N 1
ATOM 603 C CA . THR A 1 83 ? 5.265 3.399 -1.859 1.00 98.38 83 THR A CA 1
ATOM 604 C C . THR A 1 83 ? 6.480 3.359 -2.777 1.00 98.38 83 THR A C 1
ATOM 606 O O . THR A 1 83 ? 6.562 4.122 -3.744 1.00 98.38 83 THR A O 1
ATOM 609 N N . THR A 1 84 ? 7.369 2.390 -2.540 1.00 97.81 84 THR A N 1
ATOM 610 C CA . THR A 1 84 ? 8.494 2.032 -3.418 1.00 97.81 84 THR A CA 1
ATOM 611 C C . THR A 1 84 ? 8.424 0.559 -3.817 1.00 97.81 84 THR A C 1
ATOM 613 O O . THR A 1 84 ? 8.108 -0.299 -2.999 1.00 97.81 84 THR A O 1
ATOM 616 N N . VAL A 1 85 ? 8.753 0.254 -5.074 1.00 96.31 85 VAL A N 1
ATOM 617 C CA . VAL A 1 85 ? 8.805 -1.110 -5.615 1.00 96.31 85 VAL A CA 1
ATOM 618 C C . VAL A 1 85 ? 10.189 -1.412 -6.176 1.00 96.31 85 VAL A C 1
ATOM 620 O O . VAL A 1 85 ? 10.695 -0.706 -7.057 1.00 96.31 85 VAL A O 1
ATOM 623 N N . SER A 1 86 ? 10.767 -2.521 -5.716 1.00 93.88 86 SER A N 1
ATOM 624 C CA . SER A 1 86 ? 12.095 -3.008 -6.102 1.00 93.88 86 SER A CA 1
ATOM 625 C C . SER A 1 86 ? 12.025 -4.448 -6.590 1.00 93.88 86 SER A C 1
ATOM 627 O O . SER A 1 86 ? 11.384 -5.270 -5.947 1.00 93.88 86 SER A O 1
ATOM 629 N N . PHE A 1 87 ? 12.711 -4.771 -7.692 1.00 93.25 87 PHE A N 1
ATOM 630 C CA . PHE A 1 87 ? 12.838 -6.141 -8.211 1.00 93.25 87 PHE A CA 1
ATOM 631 C C . PHE A 1 87 ? 14.295 -6.602 -8.146 1.00 93.25 87 PHE A C 1
ATOM 633 O O . PHE A 1 87 ? 15.194 -5.904 -8.617 1.00 93.25 87 PHE A O 1
ATOM 640 N N . GLY A 1 88 ? 14.517 -7.784 -7.578 1.00 91.62 88 GLY A N 1
ATOM 641 C CA . GLY A 1 88 ? 15.801 -8.470 -7.577 1.00 91.62 88 GLY A CA 1
ATOM 642 C C . GLY A 1 88 ? 16.062 -9.230 -8.885 1.00 91.62 88 GLY A C 1
ATOM 643 O O . GLY A 1 88 ? 15.140 -9.487 -9.662 1.00 91.62 88 GLY A O 1
ATOM 644 N N . PRO A 1 89 ? 17.312 -9.662 -9.124 1.00 93.19 89 PRO A N 1
ATOM 645 C CA . PRO A 1 89 ? 17.709 -10.330 -10.368 1.00 93.19 89 PRO A CA 1
ATOM 646 C C . PRO A 1 89 ? 17.024 -11.688 -10.591 1.00 93.19 89 PRO A C 1
ATOM 648 O O . PRO A 1 89 ? 16.949 -12.155 -11.721 1.00 93.19 89 PRO A O 1
ATOM 651 N N . GLY A 1 90 ? 16.513 -12.319 -9.528 1.00 92.44 90 GLY A N 1
ATOM 652 C CA . GLY A 1 90 ? 15.764 -13.579 -9.594 1.00 92.44 90 GLY A CA 1
ATOM 653 C C . GLY A 1 90 ? 14.258 -13.420 -9.830 1.00 92.44 90 GLY A C 1
ATOM 654 O O . GLY A 1 90 ? 13.535 -14.402 -9.717 1.00 92.44 90 GLY A O 1
ATOM 655 N N . GLY A 1 91 ? 13.768 -12.202 -10.091 1.00 89.25 91 GLY A N 1
ATOM 656 C CA . GLY A 1 91 ? 12.341 -11.925 -10.299 1.00 89.25 91 GLY A CA 1
ATOM 657 C C . GLY A 1 91 ? 11.527 -11.711 -9.018 1.00 89.25 91 GLY A C 1
ATOM 658 O O . GLY A 1 91 ? 10.358 -11.349 -9.105 1.00 89.25 91 GLY A O 1
ATOM 659 N N . LEU A 1 92 ? 12.133 -11.877 -7.836 1.00 92.12 92 LEU A N 1
ATOM 660 C CA . LEU A 1 92 ? 11.508 -11.497 -6.567 1.00 92.12 92 LEU A CA 1
ATOM 661 C C . LEU A 1 92 ? 11.338 -9.980 -6.498 1.00 92.12 92 LEU A C 1
ATOM 663 O O . LEU A 1 92 ? 12.281 -9.236 -6.776 1.00 92.12 92 LEU A O 1
ATOM 667 N N . GLY A 1 93 ? 10.148 -9.537 -6.107 1.00 93.31 93 GLY A N 1
ATOM 668 C CA . GLY A 1 93 ? 9.830 -8.133 -5.904 1.00 93.31 93 GLY A CA 1
ATOM 669 C C . GLY A 1 93 ? 9.473 -7.834 -4.458 1.00 93.31 93 GLY A C 1
ATOM 670 O O . GLY A 1 93 ? 8.929 -8.688 -3.766 1.00 93.31 93 GLY A O 1
ATOM 671 N N . LEU A 1 94 ? 9.760 -6.611 -4.026 1.00 95.31 94 LEU A N 1
ATOM 672 C CA . LEU A 1 94 ? 9.298 -6.055 -2.763 1.00 95.31 94 LEU A CA 1
ATOM 673 C C . LEU A 1 94 ? 8.550 -4.757 -3.050 1.00 95.31 94 LEU A C 1
ATOM 675 O O . LEU A 1 94 ? 9.086 -3.872 -3.722 1.00 95.31 94 LEU A O 1
ATOM 679 N N . THR A 1 95 ? 7.331 -4.663 -2.528 1.00 96.75 95 THR A N 1
ATOM 680 C CA . THR A 1 95 ? 6.612 -3.398 -2.379 1.00 96.75 95 THR A CA 1
ATOM 681 C C . THR A 1 95 ? 6.715 -2.989 -0.920 1.00 96.75 95 THR A C 1
ATOM 683 O O . THR A 1 95 ? 6.257 -3.717 -0.045 1.00 96.75 95 THR A O 1
ATOM 686 N N . GLU A 1 96 ? 7.311 -1.835 -0.659 1.00 97.38 96 GLU A N 1
ATOM 687 C CA . GLU A 1 96 ? 7.364 -1.224 0.667 1.00 97.38 96 GLU A CA 1
ATOM 688 C C . GLU A 1 96 ? 6.539 0.059 0.659 1.00 97.38 96 GLU A C 1
ATOM 690 O O . GLU A 1 96 ? 6.537 0.796 -0.329 1.00 97.38 96 GLU A O 1
ATOM 695 N N . SER A 1 97 ? 5.830 0.337 1.749 1.00 98.44 97 SER A N 1
ATOM 696 C CA . SER A 1 97 ? 5.106 1.593 1.902 1.00 98.44 97 SER A CA 1
ATOM 697 C C . SER A 1 97 ? 5.122 2.044 3.350 1.00 98.44 97 SER A C 1
ATOM 699 O O . SER A 1 97 ? 4.851 1.245 4.244 1.00 98.44 97 SER A O 1
ATOM 701 N N . VAL A 1 98 ? 5.368 3.334 3.581 1.00 98.44 98 VAL A N 1
ATOM 702 C CA . VAL A 1 98 ? 4.960 3.961 4.845 1.00 98.44 98 VAL A CA 1
ATOM 703 C C . VAL A 1 98 ? 3.455 4.193 4.763 1.00 98.44 98 VAL A C 1
ATOM 705 O O . VAL A 1 98 ? 2.960 4.668 3.734 1.00 98.44 98 VAL A O 1
ATOM 708 N N . ILE A 1 99 ? 2.729 3.797 5.809 1.00 98.38 99 ILE A N 1
ATOM 709 C CA . ILE A 1 99 ? 1.279 3.973 5.904 1.00 98.38 99 ILE A CA 1
ATOM 710 C C . ILE A 1 99 ? 0.991 5.226 6.714 1.00 98.38 99 ILE A C 1
ATOM 712 O O . ILE A 1 99 ? 1.617 5.469 7.742 1.00 98.38 99 ILE A O 1
ATOM 716 N N . HIS A 1 100 ? 0.051 6.027 6.225 1.00 98.44 100 HIS A N 1
ATOM 717 C CA . HIS A 1 100 ? -0.366 7.266 6.856 1.00 98.44 100 HIS A CA 1
ATOM 718 C C . HIS A 1 100 ? -1.871 7.266 7.111 1.00 98.44 100 HIS A C 1
ATOM 720 O O . HIS A 1 100 ? -2.648 6.735 6.315 1.00 98.44 100 HIS A O 1
ATOM 726 N N . ASP A 1 101 ? -2.284 7.953 8.167 1.00 96.69 101 ASP A N 1
ATOM 727 C CA . ASP A 1 101 ? -3.594 8.593 8.208 1.00 96.69 101 ASP A CA 1
ATOM 728 C C . ASP A 1 101 ? -3.459 10.104 7.977 1.00 96.69 101 ASP A C 1
ATOM 730 O O . ASP A 1 101 ? -2.373 10.623 7.706 1.00 96.69 101 ASP A O 1
ATOM 734 N N . GLU A 1 102 ? -4.567 10.836 8.094 1.00 94.94 102 GLU A N 1
ATOM 735 C CA . GLU A 1 102 ? -4.618 12.287 7.868 1.00 94.94 102 GLU A CA 1
ATOM 736 C C . GLU A 1 102 ? -3.709 13.112 8.802 1.00 94.94 102 GLU A C 1
ATOM 738 O O . GLU A 1 102 ? -3.489 14.296 8.552 1.00 94.94 102 GLU A O 1
ATOM 743 N N . THR A 1 103 ? -3.147 12.516 9.858 1.00 94.94 103 THR A N 1
ATOM 744 C CA . THR A 1 103 ? -2.202 13.190 10.764 1.00 94.94 103 THR A CA 1
ATOM 745 C C . THR A 1 103 ? -0.744 12.806 10.558 1.00 94.94 103 THR A C 1
ATOM 747 O O . THR A 1 103 ? 0.125 13.426 11.172 1.00 94.94 103 THR A O 1
ATOM 750 N N . GLY A 1 104 ? -0.453 11.813 9.718 1.00 96.94 104 GLY A N 1
ATOM 751 C CA . GLY A 1 104 ? 0.910 11.371 9.450 1.00 96.94 104 GLY A CA 1
ATOM 752 C C . GLY A 1 104 ? 1.077 9.853 9.501 1.00 96.94 104 GLY A C 1
ATOM 753 O O . GLY A 1 104 ? 0.092 9.130 9.381 1.00 96.94 104 GLY A O 1
ATOM 754 N N . PRO A 1 105 ? 2.331 9.375 9.614 1.00 98.12 105 PRO A N 1
ATOM 755 C CA . PRO A 1 105 ? 2.634 7.949 9.676 1.00 98.12 105 PRO A CA 1
ATOM 756 C C . PRO A 1 105 ? 1.967 7.271 10.875 1.00 98.12 105 PRO A C 1
ATOM 758 O O . PRO A 1 105 ? 1.892 7.880 11.947 1.00 98.12 105 PRO A O 1
ATOM 761 N N . ILE A 1 106 ? 1.538 6.022 10.696 1.00 97.31 106 ILE A N 1
ATOM 762 C CA . ILE A 1 106 ? 0.882 5.195 11.722 1.00 97.31 106 ILE A CA 1
ATOM 763 C C . ILE A 1 106 ? 1.402 3.761 11.742 1.00 97.31 106 ILE A C 1
ATOM 765 O O . ILE A 1 106 ? 1.867 3.276 10.687 1.00 97.31 106 ILE A O 1
#

pLDDT: mean 94.21, std 3.5, range [79.06, 98.69]